Protein AF-A0A0G0B9W1-F1 (afdb_monomer)

Secondary structure (DSSP, 8-state):
----------------S--TTGGGG--HHHHHHHHHHHHSEEE-TTT--EEESTT-SSTT--B-TTT--EE---SSTT----S---EEEEEEEEE-TTSS-EEEEEEETTT--EEEEE--TTS-HHHHHHHHHHHTT--HHHHHHHHHTT--B---HHHHHHHHH---

Nearest PDB structures (foldseek):
  7obb-assembly1_I  TM=3.682E-01  e=6.609E-02  Homo sapiens
  3er0-assembly2_B  TM=6.190E-01  e=6.663E-01  Saccharomyces cerevisiae
  8cgx-assembly1_A  TM=6.110E-01  e=1.410E+00  Neurospora crassa
  8qlx-assembly1_A  TM=6.088E-01  e=1.500E+00  Pyricularia grisea
  8qlw-assembly1_A-2  TM=6.010E-01  e=1.700E+00  Purpureocillium lilacinum

Solvent-accessible surface area (backbone atoms only — not comparable to full-atom values): 10491 Å² total; per-residue (Å²): 141,83,84,79,85,82,76,80,81,88,82,83,87,80,92,87,78,74,59,85,79,64,58,81,79,55,51,76,67,54,51,52,53,50,54,50,54,55,74,38,38,49,66,38,90,82,83,61,49,79,44,67,60,82,78,51,98,49,100,73,78,63,49,40,45,77,74,49,40,29,60,36,30,49,75,50,94,87,65,65,67,32,86,73,66,21,55,16,46,58,53,32,36,24,62,42,92,91,72,81,47,65,23,42,32,28,34,24,79,69,76,66,50,73,49,75,42,78,72,54,96,76,41,37,63,67,52,54,53,49,30,45,62,57,39,76,73,63,56,69,69,59,54,48,54,40,46,78,71,74,48,55,73,62,87,58,63,65,63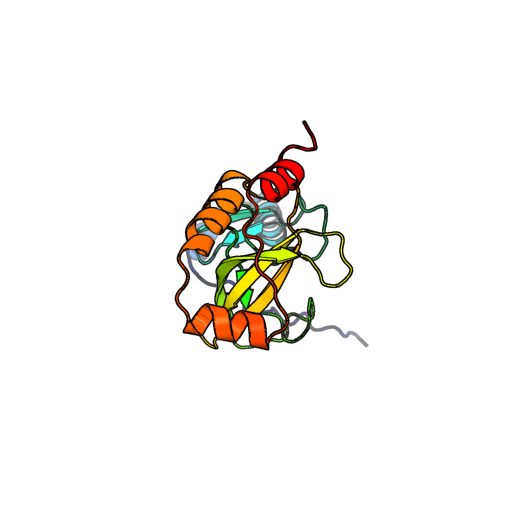,54,45,34,70,78,73,42,82,129

Structure (mmCIF, N/CA/C/O backbone):
data_AF-A0A0G0B9W1-F1
#
_entry.id   AF-A0A0G0B9W1-F1
#
loop_
_atom_site.group_PDB
_atom_site.id
_atom_site.type_symbol
_atom_site.label_atom_id
_atom_site.label_alt_id
_atom_site.label_comp_id
_atom_site.label_asym_id
_atom_site.label_entity_id
_atom_site.label_seq_id
_atom_site.pdbx_PDB_ins_code
_atom_site.Cartn_x
_atom_site.Cartn_y
_atom_site.Cartn_z
_atom_site.occupancy
_atom_site.B_iso_or_equiv
_atom_site.auth_seq_id
_atom_site.auth_comp_id
_atom_site.auth_asym_id
_atom_site.auth_atom_id
_atom_site.pdbx_PDB_model_num
ATOM 1 N N . MET A 1 1 ? 33.936 -24.819 -16.293 1.00 33.72 1 MET A N 1
ATOM 2 C CA . MET A 1 1 ? 32.934 -24.727 -15.207 1.00 33.72 1 MET A CA 1
ATOM 3 C C . MET A 1 1 ? 32.614 -23.254 -15.022 1.00 33.72 1 MET A C 1
ATOM 5 O O . MET A 1 1 ? 33.489 -22.515 -14.602 1.00 33.72 1 MET A O 1
ATOM 9 N N . GLY A 1 2 ? 31.446 -22.793 -15.468 1.00 32.75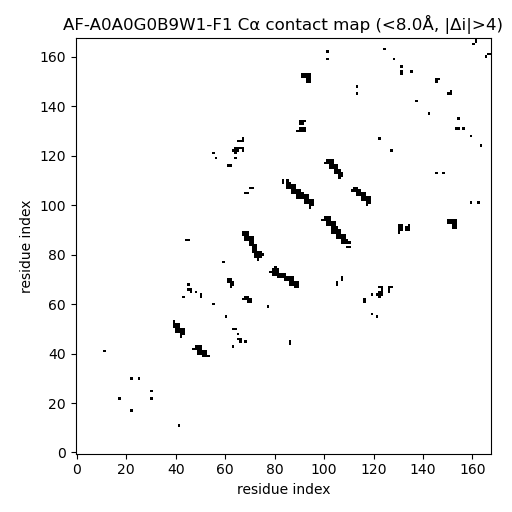 2 GLY A N 1
ATOM 10 C CA . GLY A 1 2 ? 31.156 -21.358 -15.558 1.00 32.75 2 GLY A CA 1
ATOM 11 C C . GLY A 1 2 ? 29.665 -21.089 -15.693 1.00 32.75 2 GLY A C 1
ATOM 12 O O . GLY A 1 2 ? 29.205 -20.636 -16.732 1.00 32.75 2 GLY A O 1
ATOM 13 N N . SER A 1 3 ? 28.915 -21.424 -14.647 1.00 32.16 3 SER A N 1
ATOM 14 C CA . SER A 1 3 ? 27.569 -20.894 -14.405 1.00 32.16 3 SER A CA 1
ATOM 15 C C . SER A 1 3 ? 27.762 -19.522 -13.733 1.00 32.16 3 SER A C 1
ATOM 17 O O . SER A 1 3 ? 28.665 -19.380 -12.920 1.00 32.16 3 SER A O 1
ATOM 19 N N . GLN A 1 4 ? 27.002 -18.465 -14.009 1.00 29.45 4 GLN A N 1
ATOM 20 C CA . GLN A 1 4 ? 25.556 -18.432 -13.858 1.00 29.45 4 GLN A CA 1
ATOM 21 C C . GLN A 1 4 ? 24.894 -17.457 -14.843 1.00 29.45 4 GLN A C 1
ATOM 23 O O . GLN A 1 4 ? 25.296 -16.307 -15.013 1.00 29.45 4 GLN A O 1
ATOM 28 N N . ASN A 1 5 ? 23.824 -17.956 -15.458 1.00 31.28 5 ASN A N 1
ATOM 29 C CA . ASN A 1 5 ? 22.869 -17.223 -16.274 1.00 31.28 5 ASN A CA 1
ATOM 30 C C . ASN A 1 5 ? 22.120 -16.173 -15.438 1.00 31.28 5 ASN A C 1
ATOM 32 O O . ASN A 1 5 ? 21.216 -16.517 -14.676 1.00 31.28 5 ASN A O 1
ATOM 36 N N . PHE A 1 6 ? 22.400 -14.889 -15.658 1.00 32.81 6 PHE A N 1
ATOM 37 C CA . PHE A 1 6 ? 21.498 -13.820 -15.234 1.00 32.81 6 PHE A CA 1
ATOM 38 C C . PHE A 1 6 ? 20.300 -13.775 -16.189 1.00 32.81 6 PHE A C 1
ATOM 40 O O . PHE A 1 6 ? 20.315 -13.099 -17.221 1.00 32.81 6 PHE A O 1
ATOM 47 N N . LYS A 1 7 ? 19.243 -14.524 -15.855 1.00 31.42 7 LYS A N 1
ATOM 48 C CA . LYS A 1 7 ? 17.927 -14.363 -16.484 1.00 31.42 7 LYS A CA 1
ATOM 49 C C . LYS A 1 7 ? 17.462 -12.924 -16.241 1.00 31.42 7 LYS A C 1
ATOM 51 O O . LYS A 1 7 ? 17.088 -12.568 -15.127 1.00 31.42 7 LYS A O 1
ATOM 56 N N . LYS A 1 8 ? 17.488 -12.096 -17.289 1.00 36.81 8 LYS A N 1
ATOM 57 C CA . LYS A 1 8 ? 16.852 -10.772 -17.317 1.00 36.81 8 LYS A CA 1
ATOM 58 C C . LYS A 1 8 ? 15.375 -10.935 -16.938 1.00 36.81 8 LYS A C 1
ATOM 60 O O . LYS A 1 8 ? 14.592 -11.442 -17.739 1.00 36.81 8 LYS A O 1
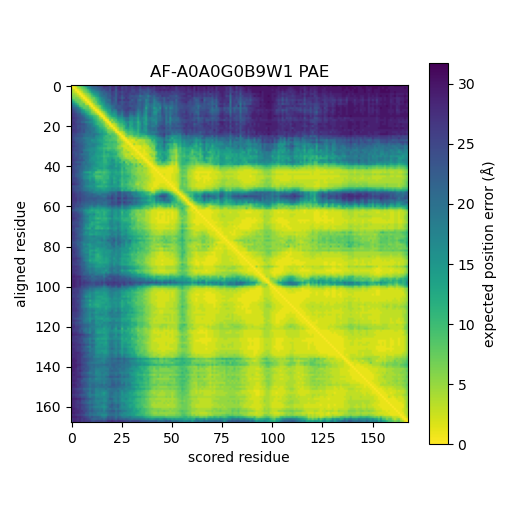ATOM 65 N N . LYS A 1 9 ? 15.002 -10.535 -15.717 1.00 34.50 9 LYS A N 1
ATOM 66 C CA . LYS A 1 9 ? 13.600 -10.429 -15.294 1.00 34.50 9 LYS A CA 1
ATOM 67 C C . LYS A 1 9 ? 12.946 -9.308 -16.108 1.00 34.50 9 LYS A C 1
ATOM 69 O O . LYS A 1 9 ? 13.220 -8.131 -15.901 1.00 34.50 9 LYS A O 1
ATOM 74 N N . LYS A 1 10 ? 12.122 -9.707 -17.078 1.00 36.09 10 LYS A N 1
ATOM 75 C CA . LYS A 1 10 ? 11.254 -8.843 -17.886 1.00 36.09 10 LYS A CA 1
ATOM 76 C C . LYS A 1 10 ? 10.097 -8.344 -17.018 1.00 36.09 10 LYS A C 1
ATOM 78 O O . LYS A 1 10 ? 9.119 -9.063 -16.874 1.00 36.09 10 LYS A O 1
ATOM 83 N N . PHE A 1 11 ? 10.220 -7.172 -16.404 1.00 36.31 11 PHE A N 1
ATOM 84 C CA . PHE A 1 11 ? 9.123 -6.591 -15.608 1.00 36.31 11 PHE A CA 1
ATOM 85 C C . PHE A 1 11 ? 8.856 -5.106 -15.888 1.00 36.31 11 PHE A C 1
ATOM 87 O O . PHE A 1 11 ? 7.884 -4.561 -15.376 1.00 36.31 11 PHE A O 1
ATOM 94 N N . PHE A 1 12 ? 9.674 -4.449 -16.713 1.00 39.28 12 PHE A N 1
ATOM 95 C CA . PHE A 1 12 ? 9.618 -2.999 -16.897 1.00 39.28 12 PHE A CA 1
ATOM 96 C C . PHE A 1 12 ? 9.924 -2.623 -18.348 1.00 39.28 12 PHE A C 1
ATOM 98 O O . PHE A 1 12 ? 10.985 -2.084 -18.640 1.00 39.28 12 PHE A O 1
ATOM 105 N N . ASP A 1 13 ? 9.006 -2.931 -19.258 1.00 40.72 13 ASP A N 1
ATOM 106 C CA . ASP A 1 13 ? 8.996 -2.327 -20.590 1.00 40.72 13 ASP A CA 1
ATOM 107 C C . ASP A 1 13 ? 7.732 -1.463 -20.682 1.00 40.72 13 ASP A C 1
ATOM 109 O O . ASP A 1 13 ? 6.634 -2.011 -20.749 1.00 40.72 13 ASP A O 1
ATOM 113 N N . ASP A 1 14 ? 7.882 -0.134 -20.600 1.00 39.34 14 ASP A N 1
ATOM 114 C CA . ASP A 1 14 ? 7.225 0.763 -21.560 1.00 39.34 14 ASP A CA 1
ATOM 115 C C . ASP A 1 14 ? 7.839 2.178 -21.576 1.00 39.34 14 ASP A C 1
ATOM 117 O O . ASP A 1 14 ? 8.228 2.743 -20.546 1.00 39.34 14 ASP A O 1
ATOM 121 N N . ASP A 1 15 ? 7.942 2.702 -22.791 1.00 45.75 15 ASP A N 1
ATOM 122 C CA . ASP A 1 15 ? 8.794 3.779 -23.293 1.00 45.75 15 ASP A CA 1
ATOM 123 C C . ASP A 1 15 ? 8.689 5.138 -22.566 1.00 45.75 15 ASP A C 1
ATOM 125 O O . ASP A 1 15 ? 7.602 5.683 -22.386 1.00 45.75 15 ASP A O 1
ATOM 129 N N . SER A 1 16 ? 9.847 5.723 -22.205 1.00 43.59 16 SER A N 1
ATOM 130 C CA . SER A 1 16 ? 10.139 7.177 -22.297 1.00 43.59 16 SER A CA 1
ATOM 131 C C . SER A 1 16 ? 11.510 7.567 -21.705 1.00 43.59 16 SER A C 1
ATOM 133 O O . SER A 1 16 ? 11.602 8.487 -20.897 1.00 43.59 16 SER A O 1
ATOM 135 N N . PHE A 1 17 ? 12.600 6.897 -22.089 1.00 46.06 17 PHE A N 1
ATOM 136 C CA . PHE A 1 17 ? 13.937 7.483 -21.911 1.00 46.06 17 PHE A CA 1
ATOM 137 C C . PHE A 1 17 ? 14.850 6.994 -23.032 1.00 46.06 17 PHE A C 1
ATOM 139 O O . PHE A 1 17 ? 15.486 5.948 -22.905 1.00 46.06 17 PHE A O 1
ATOM 146 N N . LEU A 1 18 ? 14.820 7.745 -24.141 1.00 47.06 18 LEU A N 1
ATOM 147 C CA . LEU A 1 18 ? 15.577 7.573 -25.387 1.00 47.06 18 LEU A CA 1
ATOM 148 C C . LEU A 1 18 ? 15.469 6.171 -26.019 1.00 47.06 18 LEU A C 1
ATOM 150 O O . LEU A 1 18 ? 15.871 5.146 -25.464 1.00 47.06 18 LEU A O 1
ATOM 154 N N . SER A 1 19 ? 14.949 6.125 -27.243 1.00 45.88 19 SER A N 1
ATOM 155 C CA . SER A 1 19 ? 14.862 4.890 -28.017 1.00 45.88 19 SER A CA 1
ATOM 156 C C . SER A 1 19 ? 16.260 4.279 -28.200 1.00 45.88 19 SER A C 1
ATOM 158 O O . SER A 1 19 ? 17.280 4.976 -28.201 1.00 45.88 19 SER A O 1
ATOM 160 N N . ARG A 1 20 ? 16.351 2.963 -28.450 1.00 48.69 20 ARG A N 1
ATOM 161 C CA . ARG A 1 20 ? 17.629 2.314 -28.830 1.00 48.69 20 ARG A CA 1
ATOM 162 C C . ARG A 1 20 ? 18.346 3.046 -29.980 1.00 48.69 20 ARG A C 1
ATOM 164 O O . ARG A 1 20 ? 19.572 2.961 -30.065 1.00 48.69 20 ARG A O 1
ATOM 171 N N . LYS A 1 21 ? 17.614 3.779 -30.831 1.00 44.97 21 LYS A N 1
ATOM 172 C CA . LYS A 1 21 ? 18.162 4.558 -31.952 1.00 44.97 21 LYS A CA 1
ATOM 173 C C . LYS A 1 21 ? 18.907 5.828 -31.504 1.00 44.97 21 LYS A C 1
ATOM 175 O O . LYS A 1 21 ? 19.840 6.225 -32.198 1.00 44.97 21 LYS A O 1
ATOM 180 N N . ASP A 1 22 ? 18.614 6.371 -30.324 1.00 51.94 22 ASP A N 1
ATOM 181 C CA . ASP A 1 22 ? 19.210 7.616 -29.808 1.00 51.94 22 ASP A CA 1
ATOM 182 C C . ASP A 1 22 ? 20.564 7.402 -29.101 1.00 51.94 22 ASP A C 1
ATOM 184 O O . ASP A 1 22 ? 21.363 8.320 -28.923 1.00 51.94 22 ASP A O 1
ATOM 188 N N . THR A 1 23 ? 20.894 6.153 -28.758 1.00 51.88 23 THR A N 1
ATOM 189 C CA . THR A 1 23 ? 22.150 5.798 -28.066 1.00 51.88 23 THR A CA 1
ATOM 190 C C . THR A 1 23 ? 23.388 5.744 -28.973 1.00 51.88 23 THR A C 1
ATOM 192 O O . THR A 1 23 ? 24.505 5.512 -28.491 1.00 51.88 23 THR A O 1
ATOM 195 N N . LYS A 1 24 ? 23.229 5.975 -30.286 1.00 53.09 24 LYS A N 1
ATOM 196 C CA . LYS A 1 24 ? 24.334 5.934 -31.263 1.00 53.09 24 LYS A CA 1
ATOM 197 C C . LYS A 1 24 ? 25.367 7.058 -31.073 1.00 53.09 24 LYS A C 1
ATOM 199 O O . LYS A 1 24 ? 26.490 6.896 -31.535 1.00 53.09 24 LYS A O 1
ATOM 204 N N . LYS A 1 25 ? 25.031 8.138 -30.352 1.00 55.44 25 LYS A N 1
ATOM 205 C CA . LYS A 1 25 ? 25.920 9.293 -30.089 1.00 55.44 25 LYS A CA 1
ATOM 206 C C . LYS A 1 25 ? 26.501 9.367 -28.665 1.00 55.44 25 LYS A C 1
ATOM 208 O O . LYS A 1 25 ? 27.204 10.320 -28.350 1.00 55.44 25 LYS A O 1
ATOM 213 N N . ILE A 1 26 ? 26.237 8.392 -27.791 1.00 63.41 26 ILE A N 1
ATOM 214 C CA . ILE A 1 26 ? 26.662 8.463 -26.381 1.00 63.41 26 ILE A CA 1
ATOM 215 C C . ILE A 1 26 ? 28.037 7.802 -26.199 1.00 63.41 26 ILE A C 1
ATOM 217 O O . ILE A 1 26 ? 28.243 6.652 -26.602 1.00 63.41 26 ILE A O 1
ATOM 221 N N . SER A 1 27 ? 28.970 8.517 -25.558 1.00 72.69 27 SER A N 1
ATOM 222 C CA . SER A 1 27 ? 30.310 8.015 -25.218 1.00 72.69 27 SER A CA 1
ATOM 223 C C . SER A 1 27 ? 30.242 6.742 -24.357 1.00 72.69 27 SER A C 1
ATOM 225 O O . SER A 1 27 ? 29.264 6.507 -23.644 1.00 72.69 27 SER A O 1
ATOM 227 N N . LYS A 1 28 ? 31.297 5.908 -24.366 1.00 70.31 28 LYS A N 1
ATOM 228 C CA . LYS A 1 28 ? 31.373 4.709 -23.497 1.00 70.31 28 LYS A CA 1
ATOM 229 C C . LYS A 1 28 ? 31.117 5.050 -22.018 1.00 70.31 28 LYS A C 1
ATOM 231 O O . LYS A 1 28 ? 30.438 4.291 -21.331 1.00 70.31 28 LYS A O 1
ATOM 236 N N . LYS A 1 29 ? 31.598 6.214 -21.560 1.00 65.44 29 LYS A N 1
ATOM 237 C CA . LYS A 1 29 ? 31.366 6.738 -20.204 1.00 65.44 29 LYS A CA 1
ATOM 238 C C . LYS A 1 29 ? 29.887 7.067 -19.965 1.00 65.44 29 LYS A C 1
ATOM 240 O O . LYS A 1 29 ? 29.332 6.628 -18.963 1.00 65.44 29 LYS A O 1
ATOM 245 N N . GLY A 1 30 ? 29.230 7.747 -20.909 1.00 66.62 30 GLY A N 1
ATOM 246 C CA . GLY A 1 30 ? 27.799 8.059 -20.818 1.00 66.62 30 GLY A CA 1
ATOM 247 C C . GLY A 1 30 ? 26.907 6.813 -20.829 1.00 66.62 30 GLY A C 1
ATOM 248 O O . GLY A 1 30 ? 25.951 6.740 -20.065 1.00 66.62 30 GLY A O 1
ATOM 249 N N . LYS A 1 31 ? 27.261 5.781 -21.610 1.00 69.06 31 LYS A N 1
ATOM 250 C CA . LYS A 1 31 ? 26.545 4.491 -21.599 1.00 69.06 31 LYS A CA 1
ATOM 251 C C . LYS A 1 31 ? 26.635 3.790 -20.243 1.00 69.06 31 LYS A C 1
ATOM 253 O O . LYS A 1 31 ? 25.629 3.271 -19.774 1.00 69.06 31 LYS A O 1
ATOM 258 N N . LYS A 1 32 ? 27.816 3.785 -19.614 1.00 68.81 32 LYS A N 1
ATOM 259 C CA . LYS A 1 32 ? 28.014 3.186 -18.284 1.00 68.81 32 LYS A CA 1
ATOM 260 C C . LYS A 1 32 ? 27.178 3.902 -17.221 1.00 68.81 32 LYS A C 1
ATOM 262 O O . LYS A 1 32 ? 26.462 3.240 -16.483 1.00 68.81 32 LYS A O 1
ATOM 267 N N . MET A 1 33 ? 27.224 5.234 -17.200 1.00 69.31 33 MET A N 1
ATOM 268 C CA . MET A 1 33 ? 26.462 6.052 -16.250 1.00 69.31 33 MET A CA 1
ATOM 269 C C . MET A 1 33 ? 24.949 5.880 -16.430 1.00 69.31 33 MET A C 1
ATOM 271 O O . MET A 1 33 ? 24.224 5.716 -15.460 1.00 69.31 33 MET A O 1
ATOM 275 N N . PHE A 1 34 ? 24.475 5.823 -17.674 1.00 70.94 34 PHE A N 1
ATOM 276 C CA . PHE A 1 34 ? 23.065 5.579 -17.969 1.00 70.94 34 PHE A CA 1
ATOM 277 C C . PHE A 1 34 ? 22.588 4.186 -17.533 1.00 70.94 34 PHE A C 1
ATOM 279 O O . PHE A 1 34 ? 21.502 4.054 -16.979 1.00 70.94 34 PHE A O 1
ATOM 286 N N . LEU A 1 35 ? 23.389 3.140 -17.768 1.00 69.44 35 LEU A N 1
ATOM 287 C CA . LEU A 1 35 ? 23.072 1.788 -17.296 1.00 69.44 35 LEU A CA 1
ATOM 288 C C . LEU A 1 35 ? 23.037 1.710 -15.767 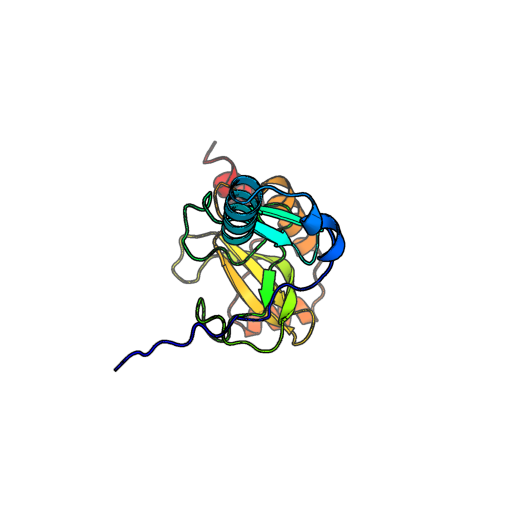1.00 69.44 35 LEU A C 1
ATOM 290 O O . LEU A 1 35 ? 22.192 1.002 -15.231 1.00 69.44 35 LEU A O 1
ATOM 294 N N . GLN A 1 36 ? 23.927 2.440 -15.095 1.00 66.31 36 GLN A N 1
ATOM 295 C CA . GLN A 1 36 ? 23.957 2.535 -13.641 1.00 66.31 36 GLN A CA 1
ATOM 296 C C . GLN A 1 36 ? 22.702 3.235 -13.098 1.00 66.31 36 GLN A C 1
ATOM 298 O O . GLN A 1 36 ? 21.979 2.637 -12.311 1.00 66.31 36 GLN A O 1
ATOM 303 N N . LEU A 1 37 ? 22.343 4.407 -13.632 1.00 65.19 37 LEU A N 1
ATOM 304 C CA . LEU A 1 37 ? 21.101 5.107 -13.272 1.00 65.19 37 LEU A CA 1
ATOM 305 C C . LEU A 1 37 ? 19.849 4.246 -13.503 1.00 65.19 37 LEU A C 1
ATOM 307 O O . LEU A 1 37 ? 18.918 4.273 -12.705 1.00 65.19 37 LEU A O 1
ATOM 311 N N . ARG A 1 38 ? 19.824 3.437 -14.572 1.00 66.19 38 ARG A N 1
ATOM 312 C CA . ARG A 1 38 ? 18.731 2.484 -14.838 1.00 66.19 38 ARG A CA 1
ATOM 313 C C . ARG A 1 38 ? 18.693 1.300 -13.875 1.00 66.19 38 ARG A C 1
ATOM 315 O O . ARG A 1 38 ? 17.640 0.694 -13.722 1.00 66.19 38 ARG A O 1
ATOM 322 N N . ALA A 1 39 ? 19.830 0.921 -13.300 1.00 67.62 39 ALA A N 1
ATOM 323 C CA . ALA A 1 39 ? 19.897 -0.111 -12.271 1.00 67.62 39 ALA A CA 1
ATOM 324 C C . ALA A 1 39 ? 19.461 0.425 -10.899 1.00 67.62 39 ALA A C 1
ATOM 326 O O . ALA A 1 39 ? 19.040 -0.361 -10.059 1.00 67.62 39 ALA A O 1
ATOM 327 N N . GLU A 1 40 ? 19.535 1.744 -10.709 1.00 73.00 40 GLU A N 1
ATOM 328 C CA . GLU A 1 40 ? 19.239 2.456 -9.463 1.00 73.00 40 GLU A CA 1
ATOM 329 C C . GLU A 1 40 ? 17.862 3.146 -9.480 1.00 73.00 40 GLU A C 1
ATOM 331 O O . GLU A 1 40 ? 17.478 3.750 -8.484 1.00 73.00 40 GLU A O 1
ATOM 336 N N . THR A 1 41 ? 17.088 3.069 -10.571 1.00 79.25 41 THR A N 1
ATOM 337 C CA . THR A 1 41 ? 15.762 3.705 -10.677 1.00 79.25 41 THR A CA 1
ATOM 338 C C . THR A 1 41 ? 14.725 2.821 -11.366 1.00 79.25 41 THR A C 1
ATOM 340 O O . THR A 1 41 ? 15.051 1.953 -12.177 1.00 79.25 41 THR A O 1
ATOM 343 N N . PHE A 1 42 ? 13.444 3.060 -11.084 1.00 81.50 42 PHE A N 1
ATOM 344 C CA . PHE A 1 42 ? 12.331 2.522 -11.868 1.00 81.50 42 PHE A CA 1
ATOM 345 C C . PHE A 1 42 ? 11.249 3.577 -12.104 1.00 81.50 42 PHE A C 1
ATOM 347 O O . PHE A 1 42 ? 11.091 4.518 -11.332 1.00 81.50 42 PHE A O 1
ATOM 354 N N . ARG A 1 43 ? 10.449 3.401 -13.160 1.00 85.69 43 ARG A N 1
ATOM 355 C CA . ARG A 1 43 ? 9.297 4.265 -13.448 1.00 85.69 43 ARG A CA 1
ATOM 356 C C . ARG A 1 43 ? 8.016 3.641 -12.903 1.00 85.69 43 ARG A C 1
ATOM 358 O O . ARG A 1 43 ? 7.686 2.503 -13.239 1.00 85.69 43 ARG A O 1
ATOM 365 N N . CYS A 1 44 ? 7.267 4.374 -12.084 1.00 88.12 44 CYS A N 1
ATOM 366 C CA . CYS A 1 44 ? 6.005 3.880 -11.536 1.00 88.12 44 CYS A CA 1
ATOM 367 C C . CYS A 1 44 ? 4.981 3.613 -12.655 1.00 88.12 44 CYS A C 1
ATOM 369 O O . CYS A 1 44 ? 4.698 4.489 -13.472 1.00 88.12 44 CYS A O 1
ATOM 371 N N . LYS A 1 45 ? 4.355 2.427 -12.670 1.00 89.44 45 LYS A N 1
ATOM 372 C CA . LYS A 1 45 ? 3.332 2.073 -13.672 1.00 89.44 45 LYS A CA 1
ATOM 373 C C . LYS A 1 45 ? 2.073 2.945 -13.572 1.00 89.44 45 LYS A C 1
ATOM 375 O O . LYS A 1 45 ? 1.447 3.181 -14.605 1.00 89.44 45 LYS A O 1
ATOM 380 N N . HIS A 1 46 ? 1.750 3.428 -12.370 1.00 93.44 46 HIS A N 1
ATOM 381 C CA . HIS A 1 46 ? 0.587 4.269 -12.086 1.00 93.44 46 HIS A CA 1
ATOM 382 C C . HIS A 1 46 ? 0.866 5.754 -12.374 1.00 93.44 46 HIS A C 1
ATOM 384 O O . HIS A 1 46 ? 0.409 6.268 -13.388 1.00 93.44 46 HIS A O 1
ATOM 390 N N . CYS A 1 47 ? 1.671 6.434 -11.546 1.00 92.94 47 CYS A N 1
ATOM 391 C CA . CYS A 1 47 ? 1.879 7.887 -11.659 1.00 92.94 47 CYS A CA 1
ATOM 392 C C . CYS A 1 47 ? 2.997 8.309 -12.624 1.00 92.94 47 CYS A C 1
ATOM 394 O O . CYS A 1 47 ? 3.236 9.500 -12.796 1.00 92.94 47 CYS A O 1
ATOM 396 N N . LYS A 1 48 ? 3.716 7.352 -13.225 1.00 91.94 48 LYS A N 1
ATOM 397 C CA . LYS A 1 48 ? 4.794 7.584 -14.203 1.00 91.94 48 LYS A CA 1
ATOM 398 C C . LYS A 1 48 ? 6.027 8.347 -13.698 1.00 91.94 48 LYS A C 1
ATOM 400 O O . LYS A 1 48 ? 6.939 8.548 -14.500 1.00 91.94 48 LYS A O 1
ATOM 405 N N . LYS A 1 49 ? 6.091 8.712 -12.411 1.00 89.62 49 LYS A N 1
ATOM 406 C CA . LYS A 1 49 ? 7.284 9.293 -11.771 1.00 89.62 49 LYS A CA 1
ATOM 407 C C . LYS A 1 49 ? 8.438 8.283 -11.719 1.00 89.62 49 LYS A C 1
ATOM 409 O O . LYS A 1 49 ? 8.201 7.077 -11.592 1.00 89.62 49 LYS A O 1
ATOM 414 N N . GLU A 1 50 ? 9.664 8.788 -11.810 1.00 87.81 50 GLU A N 1
ATOM 415 C CA . GLU A 1 50 ? 10.895 8.022 -11.585 1.00 87.81 50 GLU A CA 1
ATOM 416 C C . GLU A 1 50 ? 11.157 7.893 -10.081 1.00 87.81 50 GLU A C 1
ATOM 418 O O . GLU A 1 50 ? 11.006 8.857 -9.336 1.00 87.81 50 GLU A O 1
ATOM 423 N N . VAL A 1 51 ? 11.498 6.689 -9.632 1.00 83.56 51 VAL A N 1
ATOM 424 C CA . VAL A 1 51 ? 11.722 6.337 -8.227 1.00 83.56 51 VAL A CA 1
ATOM 425 C C . VAL A 1 51 ? 13.124 5.762 -8.094 1.00 83.56 51 VAL A C 1
ATOM 427 O O . VAL A 1 51 ? 13.471 4.838 -8.828 1.00 83.56 51 VAL A O 1
ATOM 430 N N . PHE A 1 52 ? 13.902 6.280 -7.148 1.00 79.56 52 PHE A N 1
ATOM 431 C CA . PHE A 1 52 ? 15.244 5.793 -6.834 1.00 79.56 52 PHE A CA 1
ATOM 432 C C . PHE A 1 52 ? 15.175 4.569 -5.907 1.00 79.56 52 PHE A C 1
ATOM 434 O O . PHE A 1 52 ? 14.366 4.513 -4.984 1.00 79.56 52 PHE A O 1
ATOM 441 N N . LEU A 1 53 ? 16.000 3.561 -6.185 1.00 70.31 53 LEU A N 1
ATOM 442 C CA . LEU A 1 53 ? 16.093 2.305 -5.438 1.00 70.31 53 LEU A CA 1
ATOM 443 C C . LEU A 1 53 ? 17.022 2.433 -4.221 1.00 70.31 53 LEU A C 1
ATOM 445 O O . LEU A 1 53 ? 16.754 1.809 -3.198 1.00 70.31 53 LEU A O 1
ATOM 449 N N . ASP A 1 54 ? 18.067 3.261 -4.320 1.00 58.09 54 ASP A N 1
ATOM 450 C CA . ASP A 1 54 ? 19.121 3.406 -3.299 1.00 58.09 54 ASP A CA 1
ATOM 451 C C . ASP A 1 54 ? 18.752 4.313 -2.116 1.00 58.09 54 ASP A C 1
ATOM 453 O O . ASP A 1 54 ? 19.455 4.322 -1.108 1.00 58.09 54 ASP A O 1
ATOM 457 N N . SER A 1 55 ? 17.652 5.067 -2.193 1.00 52.28 55 SER A N 1
ATOM 458 C CA . SER A 1 55 ? 17.242 5.957 -1.099 1.00 52.28 55 SER A CA 1
ATOM 459 C C . SER A 1 55 ? 16.488 5.224 0.021 1.00 52.28 55 SER A C 1
ATOM 461 O O . SER A 1 55 ? 16.341 5.733 1.131 1.00 52.28 55 SER A O 1
ATOM 463 N N . SER A 1 56 ? 16.055 3.982 -0.225 1.00 50.50 56 SER A N 1
ATOM 464 C CA . SER A 1 56 ? 15.171 3.291 0.702 1.00 50.50 56 SER A CA 1
ATOM 465 C C . SER A 1 56 ? 15.926 2.663 1.869 1.00 50.50 56 SER A C 1
ATOM 467 O O . SER A 1 56 ? 16.691 1.712 1.717 1.00 50.50 56 SER A O 1
ATOM 469 N N . SER A 1 57 ? 15.575 3.089 3.082 1.00 48.44 57 SER A N 1
ATOM 470 C CA . SER A 1 57 ? 15.949 2.449 4.354 1.00 48.44 57 SER A CA 1
ATOM 471 C C . SER A 1 57 ? 15.444 0.995 4.486 1.00 48.44 57 SER A C 1
ATOM 473 O O . SER A 1 57 ? 15.660 0.348 5.509 1.00 48.44 57 SER A O 1
ATOM 475 N N . THR A 1 58 ? 14.769 0.453 3.463 1.00 50.72 58 THR A N 1
ATOM 476 C CA . THR A 1 58 ? 14.273 -0.924 3.407 1.00 50.72 58 THR A CA 1
ATOM 477 C C . THR A 1 58 ? 14.633 -1.559 2.063 1.00 50.72 58 THR A C 1
ATOM 479 O O . THR A 1 58 ? 14.203 -1.101 1.010 1.00 50.72 58 THR A O 1
ATOM 482 N N . LYS A 1 59 ? 15.383 -2.668 2.082 1.00 54.81 59 LYS A N 1
ATOM 483 C CA . LYS A 1 59 ? 15.860 -3.394 0.883 1.00 54.81 59 LYS A CA 1
ATOM 484 C C . LYS A 1 59 ? 14.742 -3.911 -0.057 1.00 54.81 59 LYS A C 1
ATOM 486 O O . LYS A 1 59 ? 15.043 -4.479 -1.101 1.00 54.81 59 LYS A O 1
ATOM 491 N N . HIS A 1 60 ? 13.463 -3.762 0.308 1.00 63.75 60 HIS A N 1
ATOM 492 C CA . HIS A 1 60 ? 12.307 -4.356 -0.375 1.00 63.75 60 HIS A CA 1
ATOM 493 C C . HIS A 1 60 ? 11.098 -3.397 -0.416 1.00 63.75 60 HIS A C 1
ATOM 495 O O . HIS A 1 60 ? 10.006 -3.746 0.030 1.00 63.75 60 HIS A O 1
ATOM 501 N N . ARG A 1 61 ? 11.267 -2.181 -0.954 1.00 72.75 61 ARG A N 1
ATOM 502 C CA . ARG A 1 61 ? 10.131 -1.280 -1.227 1.00 72.75 61 ARG A CA 1
ATOM 503 C C . ARG A 1 61 ? 9.166 -1.931 -2.231 1.00 72.75 61 ARG A C 1
ATOM 505 O O . ARG A 1 61 ? 9.582 -2.407 -3.289 1.00 72.75 61 ARG A O 1
ATOM 512 N N . ASN A 1 62 ? 7.873 -1.939 -1.900 1.00 81.62 62 ASN A N 1
ATOM 513 C CA . ASN A 1 62 ? 6.820 -2.564 -2.712 1.00 81.62 62 ASN A CA 1
ATOM 514 C C . ASN A 1 62 ? 5.867 -1.560 -3.371 1.00 81.62 62 ASN A C 1
ATOM 516 O O . ASN A 1 62 ? 5.118 -1.948 -4.262 1.00 81.62 62 ASN A O 1
ATOM 520 N N . HIS A 1 63 ? 5.905 -0.285 -2.984 1.00 89.94 63 HIS A N 1
ATOM 521 C CA . HIS A 1 63 ? 5.059 0.769 -3.545 1.00 89.94 63 HIS A CA 1
ATOM 522 C C . HIS A 1 63 ? 5.866 2.003 -3.950 1.00 89.94 63 HIS A C 1
ATOM 524 O O . HIS A 1 63 ? 6.970 2.245 -3.468 1.00 89.94 63 HIS A O 1
ATOM 530 N N . CYS A 1 64 ? 5.312 2.795 -4.862 1.00 91.31 64 CYS A N 1
ATOM 531 C CA . CYS A 1 64 ? 5.872 4.091 -5.234 1.00 91.31 64 CYS A CA 1
ATOM 532 C C . CYS A 1 64 ? 5.745 5.080 -4.060 1.00 91.31 64 CYS A C 1
ATOM 534 O O . CYS A 1 64 ? 4.622 5.265 -3.605 1.00 91.31 64 CYS A O 1
ATOM 536 N N . PRO A 1 65 ? 6.812 5.772 -3.620 1.00 91.75 65 PRO A N 1
ATOM 537 C CA . PRO A 1 65 ? 6.731 6.700 -2.484 1.00 91.75 65 PRO A CA 1
ATOM 538 C C . PRO A 1 65 ? 5.788 7.883 -2.742 1.00 91.75 65 PRO A C 1
ATOM 540 O O . PRO A 1 65 ? 5.201 8.420 -1.818 1.00 91.75 65 PRO A O 1
ATOM 543 N N . TYR A 1 66 ? 5.577 8.256 -4.009 1.00 92.94 66 TYR A N 1
ATOM 544 C CA . TYR A 1 66 ? 4.776 9.430 -4.372 1.00 92.94 66 TYR A CA 1
ATOM 545 C C . TYR A 1 66 ? 3.274 9.179 -4.512 1.00 92.94 66 TYR A C 1
ATOM 547 O O . TYR A 1 66 ? 2.490 10.113 -4.427 1.00 92.94 66 TYR A O 1
ATOM 555 N N . CYS A 1 67 ? 2.866 7.964 -4.882 1.00 94.56 67 CYS A N 1
ATOM 556 C CA . CYS A 1 67 ? 1.446 7.655 -5.116 1.00 94.56 67 CYS A CA 1
ATOM 557 C C . CYS A 1 67 ? 0.978 6.391 -4.409 1.00 94.56 67 CYS A C 1
ATOM 559 O O . CYS A 1 67 ? -0.188 6.030 -4.514 1.00 94.56 67 CYS A O 1
ATOM 561 N N . LEU A 1 68 ? 1.896 5.686 -3.749 1.00 95.62 68 LEU A N 1
ATOM 562 C CA . LEU A 1 68 ? 1.642 4.519 -2.918 1.00 95.62 68 LEU A CA 1
ATOM 563 C C . LEU A 1 68 ? 1.033 3.324 -3.661 1.00 95.62 68 LEU A C 1
ATOM 565 O O . LEU A 1 68 ? 0.738 2.308 -3.045 1.00 95.62 68 LEU A O 1
ATOM 569 N N . TYR A 1 69 ? 0.927 3.373 -4.992 1.00 95.62 69 TYR A N 1
ATOM 570 C CA . TYR A 1 69 ? 0.601 2.205 -5.805 1.00 95.62 69 TYR A CA 1
ATOM 571 C C . TYR A 1 69 ? 1.744 1.197 -5.808 1.00 95.62 69 TYR A C 1
ATOM 573 O O . TYR A 1 69 ? 2.921 1.549 -5.943 1.00 95.62 69 TYR A O 1
ATOM 581 N N . SER A 1 70 ? 1.356 -0.068 -5.719 1.00 92.69 70 SER A N 1
ATOM 582 C CA . SER A 1 70 ? 2.229 -1.234 -5.777 1.00 92.69 70 SER A CA 1
ATOM 583 C C . SER A 1 70 ? 1.999 -2.017 -7.079 1.00 92.69 70 SER A C 1
ATOM 585 O O . SER A 1 70 ? 1.125 -1.691 -7.892 1.00 92.69 70 SER A O 1
ATOM 587 N N . LEU A 1 71 ? 2.811 -3.044 -7.308 1.00 91.12 71 LEU A N 1
ATOM 588 C CA . LEU A 1 71 ? 2.653 -3.999 -8.397 1.00 91.12 71 LEU A CA 1
ATOM 589 C C . LEU A 1 71 ? 2.570 -5.405 -7.807 1.00 91.12 71 LEU A C 1
ATOM 591 O O . LEU A 1 71 ? 3.380 -5.777 -6.961 1.00 91.12 71 LEU A O 1
ATOM 595 N N . HIS A 1 72 ? 1.618 -6.209 -8.277 1.00 91.75 72 HIS A N 1
ATOM 596 C CA . HIS A 1 72 ? 1.463 -7.580 -7.804 1.00 91.75 72 HIS A CA 1
ATOM 597 C C . HIS A 1 72 ? 2.542 -8.465 -8.428 1.00 91.75 72 HIS A C 1
ATOM 599 O O . HIS A 1 72 ? 2.355 -9.053 -9.494 1.00 91.75 72 HIS A O 1
ATOM 605 N N . VAL A 1 73 ? 3.682 -8.515 -7.749 1.00 88.31 73 VAL A N 1
ATOM 606 C CA . VAL A 1 73 ? 4.865 -9.281 -8.150 1.00 88.31 73 VAL A CA 1
ATOM 607 C C . VAL A 1 73 ? 5.228 -10.369 -7.143 1.00 88.31 73 VAL A C 1
ATOM 609 O O . VAL A 1 73 ? 6.013 -11.242 -7.478 1.00 88.31 73 VAL A O 1
ATOM 612 N N . ASP A 1 74 ? 4.621 -10.373 -5.956 1.00 85.62 74 ASP A N 1
ATOM 613 C CA . ASP A 1 74 ? 4.911 -11.320 -4.877 1.00 85.62 74 ASP A CA 1
ATOM 614 C C . ASP A 1 74 ? 3.790 -12.362 -4.725 1.00 85.62 74 ASP A C 1
ATOM 616 O O . ASP A 1 74 ? 2.607 -12.009 -4.700 1.00 85.62 74 ASP A O 1
ATOM 620 N N . ILE A 1 75 ? 4.145 -13.646 -4.603 1.00 84.06 75 ILE A N 1
ATOM 621 C CA . ILE A 1 75 ? 3.214 -14.677 -4.103 1.00 84.06 75 ILE A CA 1
ATOM 622 C C . ILE A 1 75 ? 3.277 -14.667 -2.577 1.00 84.06 75 ILE A C 1
ATOM 624 O O . ILE A 1 75 ? 2.240 -14.507 -1.923 1.00 84.06 75 ILE A O 1
ATOM 628 N N . SER A 1 76 ? 4.498 -14.764 -2.052 1.00 82.19 76 SER A N 1
ATOM 629 C CA . SER A 1 76 ? 4.879 -14.502 -0.666 1.00 82.19 76 SER A CA 1
ATOM 630 C C . SER A 1 76 ? 5.722 -13.220 -0.577 1.00 82.19 76 SER A C 1
ATOM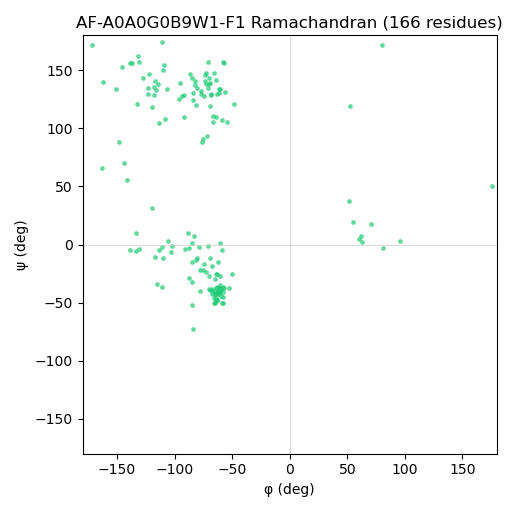 632 O O . SER A 1 76 ? 6.448 -12.916 -1.528 1.00 82.19 76 SER A O 1
ATOM 634 N N . PRO A 1 77 ? 5.672 -12.470 0.542 1.00 80.31 77 PRO A N 1
ATOM 635 C CA . PRO A 1 77 ? 6.388 -11.201 0.677 1.00 80.31 77 PRO A CA 1
ATOM 636 C C . PRO A 1 77 ? 7.861 -11.293 0.251 1.00 80.31 77 PRO A C 1
ATOM 638 O O . PRO A 1 77 ? 8.626 -12.088 0.795 1.00 80.31 77 PRO A O 1
ATOM 641 N N . GLY A 1 78 ? 8.256 -10.485 -0.736 1.00 77.25 78 GLY A N 1
ATOM 642 C CA . GLY A 1 78 ? 9.636 -10.378 -1.210 1.00 77.25 78 GLY A CA 1
ATOM 643 C C . GLY A 1 78 ? 10.109 -11.459 -2.191 1.00 77.25 78 GLY A C 1
ATOM 644 O O . GLY A 1 78 ? 11.235 -11.351 -2.680 1.00 77.25 78 GLY A O 1
ATOM 645 N N . ASP A 1 79 ? 9.297 -12.468 -2.526 1.00 81.19 79 ASP A N 1
ATOM 646 C CA . ASP A 1 79 ? 9.725 -13.557 -3.418 1.00 81.19 79 ASP A CA 1
ATOM 647 C C . ASP A 1 79 ? 9.798 -13.160 -4.903 1.00 81.19 79 ASP A C 1
ATOM 649 O O . ASP A 1 79 ? 10.543 -13.777 -5.676 1.00 81.19 79 ASP A O 1
ATOM 653 N N . ARG A 1 80 ? 9.073 -12.107 -5.303 1.00 82.62 80 ARG A N 1
ATOM 654 C CA . ARG A 1 80 ? 8.967 -11.628 -6.684 1.00 82.62 80 ARG A CA 1
ATOM 655 C C . ARG A 1 80 ? 8.588 -12.743 -7.680 1.00 82.62 80 ARG A C 1
ATOM 657 O O . ARG A 1 80 ? 9.160 -12.786 -8.778 1.00 82.62 80 ARG A O 1
ATOM 664 N N . LYS A 1 81 ? 7.712 -13.680 -7.281 1.00 87.69 81 LYS A N 1
ATOM 665 C CA . LYS A 1 81 ? 7.292 -14.859 -8.075 1.00 87.69 81 LYS A CA 1
ATOM 666 C C . LYS A 1 81 ? 5.903 -14.758 -8.719 1.00 87.69 81 LYS A C 1
ATOM 668 O O . LYS A 1 81 ? 5.542 -15.657 -9.471 1.00 87.69 81 LYS A O 1
ATOM 673 N N . SER A 1 82 ? 5.110 -13.725 -8.436 1.00 87.12 82 SER A N 1
ATOM 674 C CA . SER A 1 82 ? 3.752 -13.606 -8.987 1.00 87.12 82 SER A CA 1
ATOM 675 C C . SER A 1 82 ? 3.789 -13.218 -10.460 1.00 87.12 82 SER A C 1
ATOM 677 O O . SER A 1 82 ? 4.380 -12.203 -10.819 1.00 87.12 82 SER A O 1
ATOM 679 N N . GLU A 1 83 ? 3.094 -13.988 -11.297 1.00 92.12 83 GLU A N 1
ATOM 680 C CA . GLU A 1 83 ? 2.917 -13.700 -12.727 1.00 92.12 83 GLU A CA 1
ATOM 681 C C . GLU A 1 83 ? 1.743 -12.740 -13.005 1.00 92.12 83 GLU A C 1
ATOM 683 O O . GLU A 1 83 ? 1.438 -12.420 -14.158 1.00 92.12 83 GLU A O 1
ATOM 688 N N . CYS A 1 84 ? 1.050 -12.269 -11.960 1.00 92.12 84 CYS A N 1
ATOM 689 C CA . CYS A 1 84 ? -0.136 -11.433 -12.114 1.00 92.12 84 CYS A CA 1
ATOM 690 C C . CYS A 1 84 ? 0.201 -10.083 -12.761 1.00 92.12 84 CYS A C 1
ATOM 692 O O . CYS A 1 84 ? -0.454 -9.685 -13.734 1.00 92.12 84 CYS A O 1
ATOM 694 N N . HIS A 1 85 ? 1.211 -9.387 -12.223 1.00 89.56 85 HIS A N 1
ATOM 695 C CA . HIS A 1 85 ? 1.666 -8.056 -12.656 1.00 89.56 85 HIS A CA 1
ATOM 696 C C . HIS A 1 85 ? 0.563 -6.984 -12.678 1.00 89.56 85 HIS A C 1
ATOM 698 O O . HIS A 1 85 ? 0.672 -5.958 -13.366 1.00 89.56 85 HIS A O 1
ATOM 704 N N . GLY A 1 86 ? -0.529 -7.230 -11.952 1.00 93.06 86 GLY A N 1
ATOM 705 C CA . GLY A 1 86 ? -1.632 -6.294 -11.808 1.00 93.06 86 GLY A CA 1
ATOM 706 C C . GLY A 1 86 ? -1.214 -5.093 -10.968 1.00 93.06 86 GLY A C 1
ATOM 707 O O . GLY A 1 86 ? -0.455 -5.234 -10.008 1.00 93.06 86 GLY A O 1
ATOM 708 N N . SER A 1 87 ? -1.716 -3.912 -11.329 1.00 94.88 87 SER A N 1
ATOM 709 C CA . SER A 1 87 ? -1.571 -2.718 -10.491 1.00 94.88 87 SER A CA 1
ATOM 710 C C . SER A 1 87 ? -2.251 -2.967 -9.147 1.00 94.88 87 SER A C 1
ATOM 712 O O . SER A 1 87 ? -3.364 -3.498 -9.114 1.00 94.88 87 SER A O 1
ATOM 714 N N . MET A 1 88 ? -1.589 -2.618 -8.050 1.00 95.44 88 MET A N 1
ATOM 715 C CA . MET A 1 88 ? -2.156 -2.744 -6.715 1.00 95.44 88 MET A CA 1
ATOM 716 C C . MET A 1 88 ? -2.486 -1.357 -6.171 1.00 95.44 88 MET A C 1
ATOM 718 O O . MET A 1 88 ? -1.583 -0.577 -5.858 1.00 95.44 88 MET A O 1
ATOM 722 N N . LYS A 1 89 ? -3.787 -1.056 -6.097 1.00 95.94 89 LYS A N 1
ATOM 723 C CA . LYS A 1 89 ? -4.309 0.226 -5.616 1.00 95.94 89 LYS A CA 1
ATOM 724 C C . LYS A 1 89 ? -4.241 0.262 -4.086 1.00 95.94 89 LYS A C 1
ATOM 726 O O . LYS A 1 89 ? -4.721 -0.695 -3.474 1.00 95.94 89 LYS A O 1
ATOM 731 N N . PRO A 1 90 ? -3.672 1.312 -3.469 1.00 96.31 90 PRO A N 1
ATOM 732 C CA . PRO A 1 90 ? -3.829 1.530 -2.040 1.00 96.31 90 PRO A CA 1
ATOM 733 C C . PRO A 1 90 ? -5.272 1.964 -1.764 1.00 96.31 90 PRO A C 1
ATOM 735 O O . PRO A 1 90 ? -5.816 2.785 -2.504 1.00 96.31 90 PRO A O 1
ATOM 738 N N . PHE A 1 91 ? -5.911 1.399 -0.746 1.00 93.69 91 PHE A N 1
ATOM 739 C CA . PHE A 1 91 ? -7.317 1.716 -0.455 1.00 93.69 91 PHE A CA 1
ATOM 740 C C . PHE A 1 91 ? -7.630 1.887 1.032 1.00 93.69 91 PHE A C 1
ATOM 742 O O . PHE A 1 91 ? -8.758 2.223 1.372 1.00 93.69 91 PHE A O 1
ATOM 749 N N . GLY A 1 92 ? -6.667 1.647 1.920 1.00 95.12 92 GLY A N 1
ATOM 750 C CA . GLY A 1 92 ? -6.854 1.857 3.348 1.00 95.12 92 GLY A CA 1
ATOM 751 C C . GLY A 1 92 ? -5.561 1.698 4.128 1.00 95.12 92 GLY A C 1
ATOM 752 O O . GLY A 1 92 ? -4.541 1.266 3.586 1.00 95.12 92 GLY A O 1
ATOM 753 N N . LEU A 1 93 ? -5.623 2.047 5.408 1.00 95.38 93 LEU A N 1
ATOM 754 C CA . LEU A 1 93 ? -4.539 1.871 6.368 1.00 95.38 93 LEU A CA 1
ATOM 755 C C . LEU A 1 93 ? -4.975 0.853 7.417 1.00 95.38 93 LEU A C 1
ATOM 757 O O . LEU A 1 93 ? -6.119 0.888 7.860 1.00 95.38 93 LEU A O 1
ATOM 761 N N . SER A 1 94 ? -4.088 -0.052 7.814 1.00 93.00 94 SER A N 1
ATOM 762 C CA . SER A 1 94 ? -4.357 -1.061 8.843 1.00 93.00 94 SER A CA 1
ATOM 763 C C . SER A 1 94 ? -3.235 -1.109 9.866 1.00 93.00 94 SER A C 1
ATOM 765 O O . SER A 1 94 ? -2.116 -0.679 9.598 1.00 93.00 94 SER A O 1
ATOM 767 N N . LEU A 1 95 ? -3.505 -1.696 11.027 1.00 88.44 95 LEU A N 1
ATOM 768 C CA . LEU A 1 95 ? -2.438 -2.091 11.943 1.00 88.44 95 LEU A CA 1
ATOM 769 C C . LEU A 1 95 ? -1.913 -3.463 11.554 1.00 88.44 95 LEU A C 1
ATOM 771 O O . LEU A 1 95 ? -2.672 -4.346 11.147 1.00 88.44 95 LEU A O 1
ATOM 775 N N . LYS A 1 96 ? -0.608 -3.652 11.703 1.00 82.75 96 LYS A N 1
ATOM 776 C CA . LYS A 1 96 ? -0.024 -4.986 11.701 1.00 82.75 96 LYS A CA 1
ATOM 777 C C . LYS A 1 96 ? -0.553 -5.767 12.912 1.00 82.75 96 LYS A C 1
ATOM 779 O O . LYS A 1 96 ? -0.732 -5.206 13.990 1.00 82.75 96 LYS A O 1
ATOM 784 N N . ILE A 1 97 ? -0.811 -7.061 12.723 1.00 72.38 97 ILE A N 1
ATOM 785 C CA . ILE A 1 97 ? -1.457 -7.934 13.723 1.00 72.38 97 ILE A CA 1
ATOM 786 C C . ILE A 1 97 ? -0.642 -8.036 15.028 1.00 72.38 97 ILE A C 1
ATOM 788 O O . ILE A 1 97 ? -1.218 -8.215 16.094 1.00 72.38 97 ILE A O 1
ATOM 792 N N . ASP A 1 98 ? 0.682 -7.864 14.967 1.00 74.94 98 ASP A N 1
ATOM 793 C CA . ASP A 1 98 ? 1.586 -7.834 16.128 1.00 74.94 98 ASP A CA 1
ATOM 794 C C . ASP A 1 98 ? 1.662 -6.460 16.831 1.00 74.94 98 ASP A C 1
ATOM 796 O O . ASP A 1 98 ? 2.434 -6.284 17.770 1.00 74.94 98 ASP A O 1
ATOM 800 N N . GLY A 1 99 ? 0.815 -5.504 16.433 1.00 59.19 99 GLY A N 1
ATOM 801 C CA . GLY A 1 99 ? 0.341 -4.426 17.305 1.00 59.19 99 GLY A CA 1
ATOM 802 C C . GLY A 1 99 ? 1.085 -3.092 17.253 1.00 59.19 99 GLY A C 1
ATOM 803 O O . GLY A 1 99 ? 0.712 -2.191 17.999 1.00 59.19 99 GLY A O 1
ATOM 804 N N . GLY A 1 100 ? 2.095 -2.921 16.396 1.00 71.44 100 GLY A N 1
ATOM 805 C CA . GLY A 1 100 ? 2.936 -1.712 16.439 1.00 71.44 100 GLY A CA 1
ATOM 806 C C . GLY A 1 100 ? 2.885 -0.789 15.224 1.00 71.44 100 GLY A C 1
ATOM 807 O O . GLY A 1 100 ? 3.035 0.420 15.368 1.00 71.44 100 GLY A O 1
ATOM 808 N N . GLU A 1 101 ? 2.712 -1.336 14.023 1.00 84.25 101 GLU A N 1
ATOM 809 C CA . GLU A 1 101 ? 3.025 -0.599 12.794 1.00 84.25 101 GLU A CA 1
ATOM 810 C C . GLU A 1 101 ? 1.781 -0.355 11.945 1.00 84.25 101 GLU A C 1
ATOM 812 O O . GLU A 1 101 ? 0.993 -1.273 11.699 1.00 84.25 101 GLU A O 1
ATOM 817 N N . VAL A 1 102 ? 1.620 0.885 11.474 1.00 89.69 102 VAL A N 1
ATOM 818 C CA . VAL A 1 102 ? 0.622 1.214 10.455 1.00 89.69 102 VAL A CA 1
ATOM 819 C C . VAL A 1 102 ? 1.139 0.765 9.092 1.00 89.69 102 VAL A C 1
ATOM 821 O O . VAL A 1 102 ? 2.280 1.024 8.704 1.00 89.69 102 VAL A O 1
ATOM 824 N N . MET A 1 103 ? 0.269 0.079 8.369 1.00 92.62 103 MET A N 1
ATOM 825 C CA . MET A 1 103 ? 0.528 -0.532 7.078 1.00 92.62 103 MET A CA 1
ATOM 826 C C . MET A 1 103 ? -0.452 0.031 6.053 1.00 92.62 103 MET A C 1
ATOM 828 O O . MET A 1 103 ? -1.612 0.297 6.369 1.00 92.62 103 MET A O 1
ATOM 832 N N . ILE A 1 104 ? -0.009 0.158 4.808 1.00 94.44 104 ILE A N 1
ATOM 833 C CA . ILE A 1 104 ? -0.885 0.454 3.675 1.00 94.44 104 ILE A CA 1
ATOM 834 C C . ILE A 1 104 ? -1.488 -0.858 3.196 1.00 94.44 104 ILE A C 1
ATOM 836 O O . ILE A 1 104 ? -0.756 -1.818 2.944 1.00 94.44 104 ILE A O 1
ATOM 840 N N . VAL A 1 105 ? -2.806 -0.885 3.027 1.00 94.81 105 VAL A N 1
ATOM 841 C CA . VAL A 1 105 ? -3.525 -2.007 2.430 1.00 94.81 105 VAL A CA 1
ATOM 842 C C . VAL A 1 105 ? -3.709 -1.765 0.938 1.00 94.81 105 VAL A C 1
ATOM 844 O O . VAL A 1 105 ? -4.218 -0.730 0.499 1.00 94.81 105 VAL A O 1
ATOM 847 N N . HIS A 1 106 ? -3.301 -2.755 0.152 1.00 95.12 106 HIS A N 1
ATOM 848 C CA . HIS A 1 106 ? -3.348 -2.749 -1.299 1.00 95.12 106 HIS A CA 1
ATOM 849 C C . HIS A 1 106 ? -4.265 -3.845 -1.833 1.00 95.12 106 HIS A C 1
ATOM 851 O O . HIS A 1 106 ? -4.217 -4.975 -1.354 1.00 95.12 106 HIS A O 1
ATOM 857 N N . ILE A 1 107 ? -5.033 -3.543 -2.883 1.00 94.19 107 ILE A N 1
ATOM 858 C CA . ILE A 1 107 ? -5.834 -4.526 -3.629 1.00 94.19 107 ILE A CA 1
ATOM 859 C C . ILE A 1 107 ? -5.368 -4.604 -5.077 1.00 94.19 107 ILE A C 1
ATOM 861 O O . ILE A 1 107 ? -5.253 -3.592 -5.781 1.00 94.19 107 ILE A O 1
ATOM 865 N N . CYS A 1 108 ? -5.093 -5.821 -5.542 1.00 94.50 108 CYS A N 1
ATOM 866 C CA . CYS A 1 108 ? -4.752 -6.051 -6.936 1.00 94.50 108 CYS A CA 1
ATOM 867 C C . CYS A 1 108 ? -5.973 -5.818 -7.830 1.00 94.50 108 CYS A C 1
ATOM 869 O O . CYS A 1 108 ? -6.947 -6.554 -7.760 1.00 94.50 108 CYS A O 1
ATOM 871 N N . GLN A 1 109 ? -5.877 -4.866 -8.754 1.00 93.94 109 GLN A N 1
ATOM 872 C CA . GLN A 1 109 ? -6.951 -4.528 -9.697 1.00 93.94 109 GLN A CA 1
ATOM 873 C C . GLN A 1 109 ? -7.190 -5.604 -10.778 1.00 93.94 109 GLN A C 1
ATOM 875 O O . GLN A 1 109 ? -8.029 -5.420 -11.649 1.00 93.94 109 GLN A O 1
ATOM 880 N N . LYS A 1 110 ? -6.416 -6.701 -10.775 1.00 94.00 110 LYS A N 1
ATOM 881 C CA . LYS A 1 110 ? -6.524 -7.801 -11.751 1.00 94.00 110 LYS A CA 1
ATOM 882 C C . LYS A 1 110 ? -7.047 -9.104 -11.146 1.00 94.00 110 LYS A C 1
ATOM 884 O O . LYS A 1 110 ? -7.727 -9.850 -11.833 1.00 94.00 110 LYS A O 1
ATOM 889 N N . CYS A 1 111 ? -6.669 -9.414 -9.908 1.00 93.25 111 CYS A N 1
ATOM 890 C CA . CYS A 1 111 ? -7.014 -10.684 -9.259 1.00 93.25 111 CYS A CA 1
ATOM 891 C C . CYS A 1 111 ? -7.533 -10.510 -7.826 1.00 93.25 111 CYS A C 1
ATOM 893 O O . CYS A 1 111 ? -7.564 -11.483 -7.084 1.00 93.25 111 CYS A O 1
ATOM 895 N N . GLU A 1 112 ? -7.805 -9.272 -7.405 1.00 91.50 112 GLU A N 1
ATOM 896 C CA . GLU A 1 112 ? -8.445 -8.901 -6.129 1.00 91.50 112 GLU A CA 1
ATOM 897 C C . GLU A 1 112 ? -7.712 -9.328 -4.845 1.00 91.50 112 GLU A C 1
ATOM 899 O O . GLU A 1 112 ? -8.172 -9.061 -3.738 1.00 91.50 112 GLU A O 1
ATOM 904 N N . LYS A 1 113 ? -6.516 -9.914 -4.973 1.00 91.56 113 LYS A N 1
ATOM 905 C CA . LYS A 1 113 ? -5.660 -10.277 -3.841 1.00 91.56 113 LYS A CA 1
ATOM 906 C C . LYS A 1 113 ? -5.278 -9.034 -3.036 1.00 91.56 113 LYS A C 1
ATOM 908 O O . LYS A 1 113 ? -4.830 -8.032 -3.610 1.00 91.56 113 LYS A O 1
ATOM 913 N N . LEU A 1 114 ? -5.403 -9.148 -1.716 1.00 92.25 114 LEU A N 1
ATOM 914 C CA . LEU A 1 114 ? -4.968 -8.146 -0.752 1.00 92.25 114 LEU A CA 1
ATOM 915 C C . LEU A 1 114 ? -3.497 -8.345 -0.373 1.00 92.25 114 LEU A C 1
ATOM 917 O O . LEU A 1 114 ? -2.995 -9.469 -0.319 1.00 92.25 114 LEU A O 1
ATOM 921 N N . ASN A 1 115 ? -2.801 -7.244 -0.112 1.00 90.75 115 ASN A N 1
ATOM 922 C CA . ASN A 1 115 ? -1.465 -7.247 0.474 1.00 90.75 115 ASN A CA 1
ATOM 923 C C . ASN A 1 115 ? -1.301 -6.026 1.380 1.00 90.75 115 ASN A C 1
ATOM 925 O O . ASN A 1 115 ? -1.935 -5.000 1.142 1.00 90.75 115 ASN A O 1
ATOM 929 N N . ILE A 1 116 ? -0.438 -6.128 2.386 1.00 91.00 116 ILE A N 1
ATOM 930 C CA . ILE A 1 116 ? -0.109 -5.021 3.281 1.00 91.00 116 ILE A CA 1
ATOM 931 C C . ILE A 1 116 ? 1.373 -4.683 3.175 1.00 91.00 116 ILE A C 1
ATOM 933 O O . ILE A 1 116 ? 2.222 -5.573 3.152 1.00 91.00 116 ILE A O 1
ATOM 937 N N . ASN A 1 117 ? 1.690 -3.396 3.107 1.00 90.25 117 ASN A N 1
ATOM 938 C CA . ASN A 1 117 ? 3.062 -2.910 2.995 1.00 90.25 117 ASN A CA 1
ATOM 939 C C . ASN A 1 117 ? 3.352 -1.865 4.072 1.00 90.25 117 ASN A C 1
ATOM 941 O O . ASN A 1 117 ? 2.488 -1.069 4.429 1.00 90.25 117 ASN A O 1
ATOM 945 N N . ARG A 1 118 ? 4.581 -1.880 4.592 1.00 89.25 118 ARG A N 1
ATOM 946 C CA . ARG A 1 118 ? 5.032 -0.946 5.627 1.00 89.25 118 ARG A CA 1
ATOM 947 C C . ARG A 1 118 ? 5.166 0.463 5.053 1.00 89.25 118 ARG A C 1
ATOM 949 O O . ARG A 1 118 ? 5.704 0.607 3.957 1.00 89.25 118 ARG A O 1
ATOM 956 N N . ILE A 1 119 ? 4.730 1.468 5.808 1.00 89.50 119 ILE A N 1
ATOM 957 C CA . ILE A 1 119 ? 4.985 2.881 5.497 1.00 89.50 119 ILE A CA 1
ATOM 958 C C . ILE A 1 119 ? 6.459 3.209 5.771 1.00 89.50 119 ILE A C 1
ATOM 960 O O . ILE A 1 119 ? 7.038 2.767 6.765 1.00 89.50 119 ILE A O 1
ATOM 964 N N . SER A 1 120 ? 7.077 3.970 4.877 1.00 86.94 120 SER A N 1
ATOM 965 C CA . SER A 1 120 ? 8.446 4.476 4.984 1.00 86.94 120 SER A CA 1
ATOM 966 C C . SER A 1 120 ? 8.442 5.986 5.223 1.00 86.94 120 SER A C 1
ATOM 968 O O . SER A 1 120 ? 7.531 6.678 4.792 1.00 86.94 120 SER A O 1
ATOM 970 N N . SER A 1 121 ? 9.502 6.516 5.837 1.00 85.19 121 SER A N 1
ATOM 971 C CA . SER A 1 121 ? 9.706 7.962 6.013 1.00 85.19 121 SER A CA 1
ATOM 972 C C . SER A 1 121 ? 9.840 8.750 4.704 1.00 85.19 121 SER A C 1
ATOM 974 O O . SER A 1 121 ? 9.790 9.971 4.724 1.00 85.19 121 SER A O 1
ATOM 976 N N . GLU A 1 122 ? 10.069 8.078 3.573 1.00 86.19 122 GLU A N 1
ATOM 977 C CA . GLU A 1 122 ? 10.113 8.724 2.252 1.00 86.19 122 GLU A CA 1
ATOM 978 C C . GLU A 1 122 ? 8.748 8.747 1.550 1.00 86.19 122 GLU A C 1
ATOM 980 O O . GLU A 1 122 ? 8.646 9.236 0.423 1.00 86.19 122 GLU A O 1
ATOM 985 N N . ASP A 1 123 ? 7.727 8.130 2.145 1.00 91.19 123 ASP A N 1
ATOM 986 C CA . ASP A 1 123 ? 6.395 8.103 1.561 1.00 91.19 123 ASP A CA 1
ATOM 987 C C . ASP A 1 123 ? 5.727 9.471 1.697 1.00 91.19 123 ASP A C 1
ATOM 989 O O . ASP A 1 123 ? 5.849 10.151 2.712 1.00 91.19 123 ASP A O 1
ATOM 993 N N . ASP A 1 124 ? 5.008 9.870 0.654 1.00 93.12 124 ASP A N 1
ATOM 994 C CA . ASP A 1 124 ? 4.302 11.141 0.621 1.00 93.12 124 ASP A CA 1
ATOM 995 C C . ASP A 1 124 ? 3.158 11.141 1.648 1.00 93.12 124 ASP A C 1
ATOM 997 O O . ASP A 1 124 ? 2.163 10.426 1.507 1.00 93.12 124 ASP A O 1
ATOM 1001 N N . GLU A 1 125 ? 3.311 11.946 2.698 1.00 94.62 125 GLU A N 1
ATOM 1002 C CA . GLU A 1 125 ? 2.356 12.045 3.806 1.00 94.62 125 GLU A CA 1
ATOM 1003 C C . GLU A 1 125 ? 0.953 12.444 3.332 1.00 94.62 125 GLU A C 1
ATOM 1005 O O . GLU A 1 125 ? -0.046 11.930 3.837 1.00 94.62 125 GLU A O 1
ATOM 1010 N N . GLN A 1 126 ? 0.859 13.325 2.328 1.00 95.25 126 GLN A N 1
ATOM 1011 C CA . GLN A 1 126 ? -0.426 13.749 1.769 1.00 95.25 126 GLN A CA 1
ATOM 1012 C C . GLN A 1 126 ? -1.104 12.592 1.035 1.00 95.25 126 GLN A C 1
ATOM 1014 O O . GLN A 1 126 ? -2.309 12.390 1.176 1.00 95.25 126 GLN A O 1
ATOM 1019 N N . ALA A 1 127 ? -0.346 11.776 0.301 1.00 95.94 127 ALA A N 1
ATOM 1020 C CA . ALA A 1 127 ? -0.867 10.560 -0.310 1.00 95.94 127 ALA A CA 1
ATOM 1021 C C . ALA A 1 127 ? -1.380 9.563 0.745 1.00 95.94 127 ALA A C 1
ATOM 1023 O O . ALA A 1 127 ? -2.416 8.936 0.521 1.00 95.94 127 ALA A O 1
ATOM 1024 N N . ILE A 1 128 ? -0.709 9.442 1.897 1.00 95.88 128 ILE A N 1
ATOM 1025 C CA . ILE A 1 128 ? -1.165 8.600 3.018 1.00 95.88 128 ILE A CA 1
ATOM 1026 C C . ILE A 1 128 ? -2.492 9.124 3.583 1.00 95.88 128 ILE A C 1
ATOM 1028 O O . ILE A 1 128 ? -3.443 8.351 3.726 1.00 95.88 128 ILE A O 1
ATOM 1032 N N . MET A 1 129 ? -2.585 10.428 3.852 1.00 96.25 129 MET A N 1
ATOM 1033 C CA . MET A 1 129 ? -3.815 11.056 4.351 1.00 96.25 129 MET A CA 1
ATOM 1034 C C . MET A 1 129 ? -4.974 10.920 3.357 1.00 96.25 129 MET A C 1
ATOM 1036 O O . MET A 1 129 ? -6.095 10.606 3.754 1.00 96.25 129 MET A O 1
ATOM 1040 N N . ASN A 1 130 ? -4.713 11.067 2.057 1.00 95.94 130 ASN A N 1
ATOM 1041 C CA . ASN A 1 130 ? -5.732 10.878 1.025 1.00 95.94 130 ASN A CA 1
ATOM 1042 C C . ASN A 1 130 ? -6.282 9.446 1.016 1.00 95.94 130 ASN A C 1
ATOM 1044 O O . ASN A 1 130 ? -7.496 9.265 0.953 1.00 95.94 130 ASN A O 1
ATOM 1048 N N . ILE A 1 131 ? -5.422 8.429 1.157 1.00 96.19 131 ILE A N 1
ATOM 1049 C CA . ILE A 1 131 ? -5.873 7.033 1.295 1.00 96.19 131 ILE A CA 1
ATOM 1050 C C . ILE A 1 131 ? -6.767 6.875 2.524 1.00 96.19 131 ILE A C 1
ATOM 1052 O O . ILE A 1 131 ? -7.802 6.217 2.441 1.00 96.19 131 ILE A O 1
ATOM 1056 N N . PHE A 1 132 ? -6.381 7.467 3.658 1.00 96.25 132 PHE A N 1
ATOM 1057 C CA . PHE A 1 132 ? -7.187 7.417 4.874 1.00 96.25 132 PHE A CA 1
ATOM 1058 C C . PHE A 1 132 ? -8.587 7.999 4.639 1.00 96.25 132 PHE A C 1
ATOM 1060 O O . PHE A 1 132 ? -9.572 7.314 4.922 1.00 96.25 132 PHE A O 1
ATOM 1067 N N . TYR A 1 133 ? -8.695 9.199 4.062 1.00 95.62 133 TYR A N 1
ATOM 1068 C CA . TYR A 1 133 ? -9.990 9.834 3.796 1.00 95.62 133 TYR A CA 1
ATOM 1069 C C . TYR A 1 133 ? -10.831 9.062 2.772 1.00 95.62 133 TYR A C 1
ATOM 1071 O O . TYR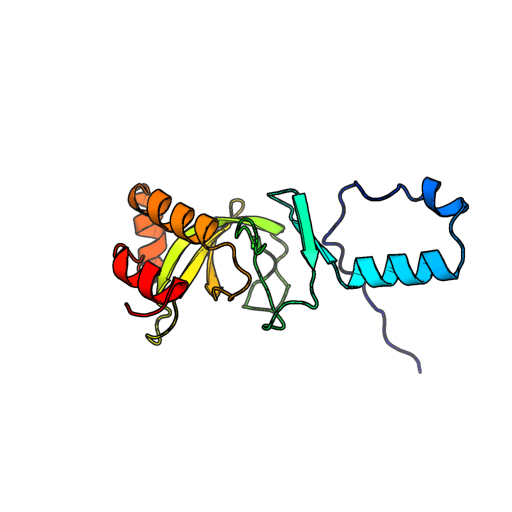 A 1 133 ? -12.025 8.851 2.992 1.00 95.62 133 TYR A O 1
ATOM 1079 N N . GLU A 1 134 ? -10.221 8.572 1.689 1.00 93.56 134 GLU A N 1
ATOM 1080 C CA . GLU A 1 134 ? -10.912 7.724 0.708 1.00 93.56 134 GLU A CA 1
ATOM 1081 C C . GLU A 1 134 ? -11.439 6.430 1.350 1.00 93.56 134 GLU A C 1
ATOM 1083 O O . GLU A 1 134 ? -12.546 5.984 1.038 1.00 93.56 134 GLU A O 1
ATOM 1088 N N . SER A 1 135 ? -10.687 5.853 2.293 1.00 93.69 135 SER A N 1
ATOM 1089 C CA . SER A 1 135 ? -11.054 4.601 2.963 1.00 93.69 135 SER A CA 1
ATOM 1090 C C . SER A 1 135 ? -12.260 4.707 3.904 1.00 93.69 135 SER A C 1
ATOM 1092 O O . SER A 1 135 ? -12.818 3.683 4.299 1.00 93.69 135 SER A O 1
ATOM 1094 N N . GLN A 1 136 ? -12.714 5.923 4.227 1.00 90.88 136 GLN A N 1
ATOM 1095 C CA . GLN A 1 136 ? -13.911 6.120 5.051 1.00 90.88 136 GLN A CA 1
ATOM 1096 C C . GLN A 1 136 ? -15.210 5.835 4.286 1.00 90.88 136 GLN A C 1
ATOM 1098 O O . GLN A 1 136 ? -16.249 5.625 4.902 1.00 90.88 136 GLN A O 1
ATOM 1103 N N . ASN A 1 137 ? -15.155 5.795 2.950 1.00 89.62 137 ASN A N 1
ATOM 1104 C CA . ASN A 1 137 ? -16.327 5.656 2.082 1.00 89.62 137 ASN A CA 1
ATOM 1105 C C . ASN A 1 137 ? -16.268 4.385 1.215 1.00 89.62 137 ASN A C 1
ATOM 1107 O O . ASN A 1 137 ? -16.731 4.376 0.073 1.00 89.62 137 ASN A O 1
ATOM 1111 N N . LEU A 1 138 ? -15.649 3.311 1.719 1.00 87.56 138 LEU A N 1
ATOM 1112 C CA . LEU A 1 138 ? -15.569 2.041 0.992 1.00 87.56 138 LEU A CA 1
ATOM 1113 C C . LEU A 1 138 ? -16.924 1.327 0.964 1.00 87.56 138 LEU A C 1
ATOM 1115 O O . LEU A 1 138 ? -17.698 1.392 1.913 1.00 87.56 138 LEU A O 1
ATOM 1119 N N . ASN A 1 139 ? -17.181 0.597 -0.122 1.00 88.56 139 ASN A N 1
ATOM 1120 C CA . ASN A 1 139 ? -18.382 -0.225 -0.236 1.00 88.56 139 ASN A CA 1
ATOM 1121 C C . ASN A 1 139 ? -18.335 -1.458 0.690 1.00 88.56 139 ASN A C 1
ATOM 1123 O O . ASN A 1 139 ? -17.263 -1.946 1.067 1.00 88.56 139 ASN A O 1
ATOM 1127 N N . ASP A 1 140 ? -19.516 -1.986 1.014 1.00 88.44 140 ASP A N 1
ATOM 1128 C CA . ASP A 1 140 ? -19.677 -3.097 1.959 1.00 88.44 140 ASP A CA 1
ATOM 1129 C C . ASP A 1 140 ? -18.965 -4.380 1.523 1.00 88.44 140 ASP A C 1
ATOM 1131 O O . ASP A 1 140 ? -18.447 -5.118 2.361 1.00 88.44 140 ASP A O 1
ATOM 1135 N N . ASP A 1 141 ? -18.918 -4.663 0.223 1.00 88.44 141 ASP A N 1
ATOM 1136 C CA . ASP A 1 141 ? -18.304 -5.889 -0.291 1.00 88.44 141 ASP A CA 1
ATOM 1137 C C . ASP A 1 141 ? -16.785 -5.872 -0.122 1.00 88.44 141 ASP A C 1
ATOM 1139 O O . ASP A 1 141 ? -16.183 -6.869 0.292 1.00 88.44 141 ASP A O 1
ATOM 1143 N N . LEU A 1 142 ? -16.159 -4.716 -0.339 1.00 85.38 142 LEU A N 1
ATOM 1144 C CA . LEU A 1 142 ? -14.741 -4.525 -0.082 1.00 85.38 142 LEU A CA 1
ATOM 1145 C C . LEU A 1 142 ? -14.444 -4.593 1.421 1.00 85.38 142 LEU A C 1
ATOM 1147 O O . LEU A 1 142 ? -13.505 -5.284 1.816 1.00 85.38 142 LEU A O 1
ATOM 1151 N N . LEU A 1 143 ? -15.272 -3.970 2.267 1.00 86.50 143 LEU A N 1
ATOM 1152 C CA . LEU A 1 143 ? -15.160 -4.076 3.730 1.00 86.50 143 LEU A CA 1
ATOM 1153 C C . LEU A 1 143 ? -15.263 -5.526 4.219 1.00 86.50 143 LEU A C 1
ATOM 1155 O O . LEU A 1 143 ? -14.486 -5.938 5.085 1.00 86.50 143 LEU A O 1
ATOM 1159 N N . LYS A 1 144 ? -16.169 -6.325 3.647 1.00 88.12 144 LYS A N 1
ATOM 1160 C CA . LYS A 1 144 ? -16.268 -7.765 3.938 1.00 88.12 144 LYS A CA 1
ATOM 1161 C C . LYS A 1 144 ? -15.007 -8.506 3.504 1.00 88.12 144 LYS A C 1
ATOM 1163 O O . LYS A 1 144 ? -14.474 -9.278 4.295 1.00 88.12 144 LYS A O 1
ATOM 1168 N N . ASN A 1 145 ? -14.499 -8.255 2.295 1.00 88.06 145 ASN A N 1
ATOM 1169 C CA . ASN A 1 145 ? -13.273 -8.891 1.806 1.00 88.06 145 ASN A CA 1
ATOM 1170 C C . ASN A 1 145 ? -12.083 -8.608 2.742 1.00 88.06 145 ASN A C 1
ATOM 1172 O O . ASN A 1 145 ? -11.369 -9.525 3.142 1.00 88.06 145 ASN A O 1
ATOM 1176 N N . ILE A 1 146 ? -11.914 -7.357 3.174 1.00 87.12 146 ILE A N 1
ATOM 1177 C CA . ILE A 1 146 ? -10.858 -6.946 4.112 1.00 87.12 146 ILE A CA 1
ATOM 1178 C C . ILE A 1 146 ? -10.972 -7.707 5.439 1.00 87.12 146 ILE A C 1
ATOM 1180 O O . ILE A 1 146 ? -9.998 -8.321 5.881 1.00 87.12 146 ILE A O 1
ATOM 1184 N N . LYS A 1 147 ? -12.169 -7.729 6.038 1.00 87.88 147 LYS A N 1
ATOM 1185 C CA . LYS A 1 147 ? -12.428 -8.432 7.305 1.00 87.88 147 LYS A CA 1
ATOM 1186 C C . LYS A 1 147 ? -12.192 -9.938 7.188 1.00 87.88 147 LYS A C 1
ATOM 1188 O O . LYS A 1 147 ? -11.574 -10.524 8.071 1.00 87.88 147 LYS A O 1
ATOM 1193 N N . ASN A 1 148 ? -12.611 -10.554 6.082 1.00 90.50 148 ASN A N 1
ATOM 1194 C CA . ASN A 1 148 ? -12.394 -11.980 5.815 1.00 90.50 148 ASN A CA 1
ATOM 1195 C C . ASN A 1 148 ? -10.906 -12.338 5.681 1.00 90.50 148 ASN A C 1
ATOM 1197 O O . ASN A 1 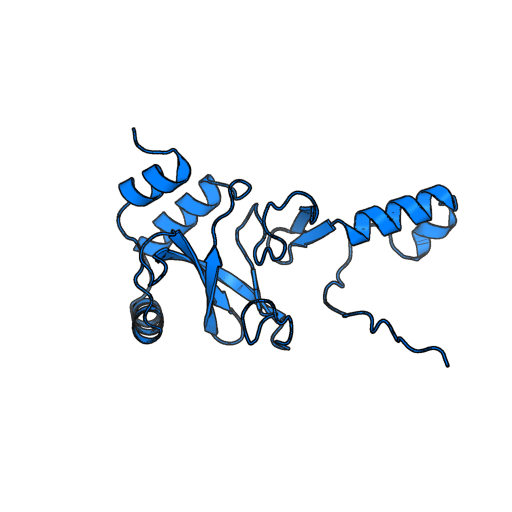148 ? -10.519 -13.470 5.953 1.00 90.50 148 ASN A O 1
ATOM 1201 N N . ASN A 1 149 ? -10.064 -11.373 5.301 1.00 87.50 149 ASN A N 1
ATOM 1202 C CA . ASN A 1 149 ? -8.608 -11.515 5.272 1.00 87.50 149 ASN A CA 1
ATOM 1203 C C . ASN A 1 149 ? -7.940 -11.147 6.614 1.00 87.50 149 ASN A C 1
ATOM 1205 O O . ASN A 1 149 ? -6.717 -11.035 6.677 1.00 87.50 149 ASN A O 1
ATOM 1209 N N . GLY A 1 150 ? -8.718 -10.945 7.684 1.00 88.00 150 GLY A N 1
ATOM 1210 C CA . GLY A 1 150 ? -8.205 -10.631 9.021 1.00 88.00 150 GLY A CA 1
ATOM 1211 C C . GLY A 1 150 ? -7.609 -9.229 9.150 1.00 88.00 150 GLY A C 1
ATOM 1212 O O . GLY A 1 150 ? -6.848 -8.970 10.080 1.00 88.00 150 GLY A O 1
ATOM 1213 N N . LEU A 1 151 ? -7.922 -8.326 8.220 1.00 89.00 151 LEU A N 1
ATOM 1214 C CA . LEU A 1 151 ? -7.450 -6.948 8.246 1.00 89.00 151 LEU A CA 1
ATOM 1215 C C . LEU A 1 151 ? -8.494 -6.044 8.907 1.00 89.00 151 LEU A C 1
ATOM 1217 O O . LEU A 1 151 ? -9.695 -6.161 8.662 1.00 89.00 151 LEU A O 1
ATOM 1221 N N . ILE A 1 152 ? -8.020 -5.110 9.729 1.00 88.94 152 ILE A N 1
ATOM 1222 C CA . ILE A 1 152 ? -8.847 -4.093 10.382 1.00 88.94 152 ILE A CA 1
ATOM 1223 C C . ILE A 1 152 ? -8.338 -2.731 9.924 1.00 88.94 152 ILE A C 1
ATOM 1225 O O . ILE A 1 152 ? -7.171 -2.398 10.152 1.00 88.94 152 ILE A O 1
ATOM 1229 N N . LEU A 1 153 ? -9.202 -1.970 9.250 1.00 91.69 153 LEU A N 1
ATOM 1230 C CA . LEU A 1 153 ? -8.866 -0.619 8.819 1.00 91.69 153 LEU A CA 1
ATOM 1231 C C . LEU A 1 153 ? -8.859 0.350 10.002 1.00 91.69 153 LEU A C 1
ATOM 1233 O O . LEU A 1 153 ? -9.639 0.225 10.947 1.00 91.69 153 LEU A O 1
ATOM 1237 N N . ILE A 1 154 ? -7.960 1.324 9.930 1.00 92.00 154 ILE A N 1
ATOM 1238 C CA . ILE A 1 154 ? -7.882 2.436 10.867 1.00 92.00 154 ILE A CA 1
ATOM 1239 C C . ILE A 1 154 ? -8.874 3.505 10.413 1.00 92.00 154 ILE A C 1
ATOM 1241 O O . ILE A 1 154 ? -8.804 3.989 9.286 1.00 92.00 154 ILE A O 1
AT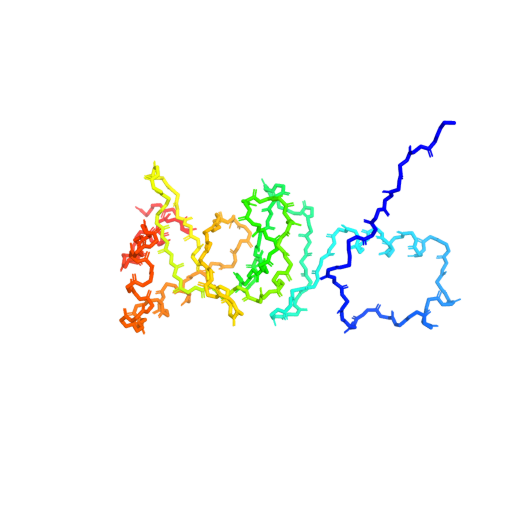OM 1245 N N . HIS A 1 155 ? -9.767 3.886 11.322 1.00 92.19 155 HIS A N 1
ATOM 1246 C CA . HIS A 1 155 ? -10.736 4.973 11.143 1.00 92.19 155 HIS A CA 1
ATOM 1247 C C . HIS A 1 155 ? -10.428 6.190 12.032 1.00 92.19 155 HIS A C 1
ATOM 1249 O O . HIS A 1 155 ? -11.117 7.200 11.972 1.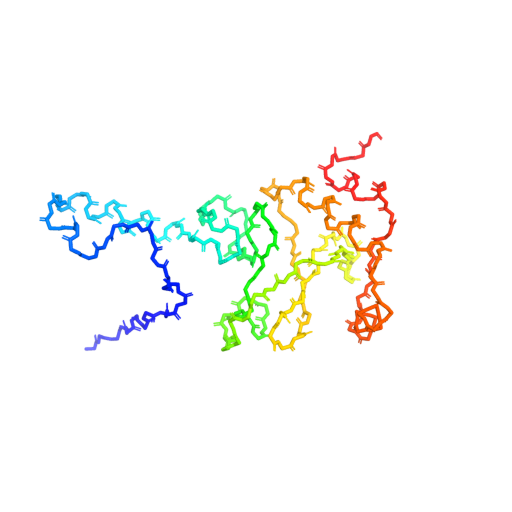00 92.19 155 HIS A O 1
ATOM 1255 N N . ASP A 1 156 ? -9.383 6.091 12.851 1.00 92.31 156 ASP A N 1
ATOM 1256 C CA . ASP A 1 156 ? -8.928 7.136 13.762 1.00 92.31 156 ASP A CA 1
ATOM 1257 C C . ASP A 1 156 ? -7.871 8.013 13.073 1.00 92.31 156 ASP A C 1
ATOM 1259 O O . ASP A 1 156 ? -6.755 7.559 12.808 1.00 92.31 156 ASP A O 1
ATOM 1263 N N . GLU A 1 157 ? -8.236 9.259 12.763 1.00 93.81 157 GLU A N 1
ATOM 1264 C CA . GLU A 1 157 ? -7.339 10.223 12.120 1.00 93.81 157 GLU A CA 1
ATOM 1265 C C . GLU A 1 157 ? -6.183 10.636 13.038 1.00 93.81 157 GLU A C 1
ATOM 1267 O O . GLU A 1 157 ? -5.055 10.786 12.562 1.00 93.81 157 GLU A O 1
ATOM 1272 N N . GLU A 1 158 ? -6.432 10.807 14.340 1.00 91.81 158 GLU A N 1
ATOM 1273 C CA . GLU A 1 158 ? -5.401 11.233 15.293 1.00 91.81 158 GLU A CA 1
ATOM 1274 C C . GLU A 1 158 ? -4.271 10.214 15.322 1.00 91.81 158 GLU A C 1
ATOM 1276 O O . GLU A 1 158 ? -3.099 10.578 15.234 1.00 91.81 158 GLU A O 1
ATOM 1281 N N . LYS A 1 159 ? -4.617 8.927 15.287 1.00 89.19 159 LYS A N 1
ATOM 1282 C CA . LYS A 1 159 ? -3.642 7.841 15.195 1.00 89.19 159 LYS A CA 1
ATOM 1283 C C . LYS A 1 159 ? -2.766 7.905 13.941 1.00 89.19 159 LYS A C 1
ATOM 1285 O O . LYS A 1 159 ? -1.571 7.614 14.010 1.00 89.19 159 LYS A O 1
ATOM 1290 N N . ILE A 1 160 ? -3.335 8.267 12.789 1.00 91.44 160 ILE A N 1
ATOM 1291 C CA . ILE A 1 160 ? -2.555 8.440 11.552 1.00 91.44 160 ILE A CA 1
ATOM 1292 C C . ILE A 1 160 ? -1.667 9.681 11.653 1.00 91.44 160 ILE A C 1
ATOM 1294 O O . ILE A 1 160 ? -0.510 9.648 11.241 1.00 91.44 160 ILE A O 1
ATOM 1298 N N . ARG A 1 161 ? -2.161 10.763 12.257 1.00 91.81 161 ARG A N 1
ATOM 1299 C CA . ARG A 1 161 ? -1.360 11.969 12.486 1.00 91.81 161 ARG A CA 1
ATOM 1300 C C . ARG A 1 161 ? -0.206 11.722 13.451 1.00 91.81 161 ARG A C 1
ATOM 1302 O O . ARG A 1 161 ? 0.887 12.200 13.174 1.00 91.81 161 ARG A O 1
ATOM 1309 N N . GLU A 1 162 ? -0.406 10.956 14.520 1.00 89.88 162 GLU A N 1
ATOM 1310 C CA . GLU A 1 162 ? 0.675 10.563 15.434 1.00 89.88 162 GLU A CA 1
ATOM 1311 C C . GLU A 1 162 ? 1.762 9.752 14.720 1.00 89.88 162 GLU A C 1
ATOM 1313 O O . GLU A 1 162 ? 2.947 9.944 14.986 1.00 89.88 162 GLU A O 1
ATOM 1318 N N . LEU A 1 163 ? 1.374 8.869 13.792 1.00 85.75 163 LEU A N 1
ATOM 1319 C CA . LEU A 1 163 ? 2.319 8.119 12.962 1.00 85.75 163 LEU A CA 1
ATOM 1320 C C . LEU A 1 163 ? 3.153 9.052 12.070 1.00 85.75 163 LEU A C 1
ATOM 1322 O O . LEU A 1 163 ? 4.366 8.878 11.982 1.00 85.75 163 LEU A O 1
ATOM 1326 N N . LEU A 1 164 ? 2.504 9.993 11.380 1.00 88.00 164 LEU A N 1
ATOM 1327 C CA . LEU A 1 164 ? 3.159 10.845 10.381 1.00 88.00 164 LEU A CA 1
ATOM 1328 C C . LEU A 1 164 ? 3.980 11.973 11.015 1.00 88.00 164 LEU A C 1
ATOM 1330 O O . LEU A 1 164 ? 5.074 12.275 10.553 1.00 88.00 164 LEU A O 1
ATOM 1334 N N . TYR A 1 165 ? 3.462 12.581 12.081 1.00 88.81 165 TYR A N 1
ATOM 1335 C CA . TYR A 1 165 ? 3.991 13.822 12.653 1.00 88.81 165 TYR A CA 1
ATOM 1336 C C . TYR A 1 165 ? 4.589 13.651 14.054 1.00 88.81 165 TYR A C 1
ATOM 1338 O O . TYR A 1 165 ? 5.151 14.602 14.597 1.00 88.81 165 TYR A O 1
ATOM 1346 N N . GLY A 1 166 ? 4.481 12.459 14.643 1.00 82.75 166 GLY A N 1
ATOM 1347 C CA . GLY A 1 166 ? 4.786 12.221 16.050 1.00 82.75 166 GLY A CA 1
ATOM 1348 C C . GLY A 1 166 ? 3.646 12.646 16.980 1.00 82.75 166 GLY A C 1
ATOM 1349 O O . GLY A 1 166 ? 2.664 13.268 16.570 1.00 82.75 166 GLY A O 1
ATOM 1350 N N . LYS A 1 167 ? 3.775 12.295 18.264 1.00 76.38 167 LYS A N 1
ATOM 1351 C CA . LYS A 1 167 ? 2.847 12.756 19.305 1.00 76.38 167 LYS A CA 1
ATOM 1352 C C . LYS A 1 167 ? 3.023 14.259 19.516 1.00 76.38 167 LYS A C 1
ATOM 1354 O O . LYS A 1 167 ? 4.154 14.713 19.688 1.00 76.38 167 LYS A O 1
ATOM 1359 N N . LYS A 1 168 ? 1.915 14.998 19.482 1.00 56.47 168 LYS A N 1
ATOM 1360 C CA . LYS A 1 168 ? 1.881 16.400 19.913 1.00 56.47 168 LYS A CA 1
ATOM 1361 C C . LYS A 1 168 ? 1.908 16.507 21.431 1.00 56.47 168 LYS A C 1
ATOM 1363 O O . LYS A 1 168 ? 1.365 15.594 22.090 1.00 56.47 168 LYS A O 1
#

Radius of gyration: 18.83 Å; Cα contacts (8 Å, |Δi|>4): 209; chains: 1; bounding box: 53×41×52 Å

Sequence (168 aa):
MGSQNFKKKKFFDDDSFLSRKDTKKISKKGKKMFLQLRAETFRCKHCKKEVFLDSSSTKHRNHCPYCLYSLHVDISPGDRKSECHGSMKPFGLSLKIDGGEVMIVHICQKCEKLNINRISSEDDEQAIMNIFYESQNLNDDLLKNIKNNGLILIHDEEKIRELLYGKK

InterPro domains:
  IPR024439 RNHCP domain [PF12647] (40-129)

Foldseek 3Di:
DDDDDPPPPPQADDDDDDDPVRCPPADPVRVVVVVVVVVQWGADPPPRDIDGCVVDPDNQDAAGLEQRKGFPQDPDRPPSNDPQRAIWHFQFWFDDPVGDFIWTWTAGPRPRDIDTHGDGLSHDLVSRVVSLVNNVDDDPVVVVVCVVVVTDGDNDPVVSCCVNPNDD

pLDDT: mean 78.36, std 19.13, range [29.45, 96.31]

Mean predicted aligned error: 10.92 Å

Organism: NCBI:txid1618761